Protein AF-A0A942Z9W4-F1 (afdb_monomer)

Radius of gyration: 17.86 Å; Cα contacts (8 Å, |Δi|>4): 108; chains: 1; bounding box: 42×32×53 Å

Nearest PDB structures (foldseek):
  4kr1-assembly1_A  TM=4.292E-01  e=2.103E+00  Saccharomyces cerevisiae S288C
  3k41-assembly1_B  TM=3.942E-01  e=4.671E+00  Bos taurus
  4kis-assembly2_B  TM=1.845E-01  e=1.749E+00  Listeria innocua Clip11262
  6nwx-assembly1_A  TM=2.128E-01  e=4.671E+00  Mus musculus

pLDDT: mean 86.11, std 16.68, range [38.0, 98.31]

Foldseek 3Di:
DDPVVVVVVVVVLVVQQADKDWDWDQFPNDIFIFIADGPVRLVQLLVLDDPDDPDQDLVSNLVSCLVVLCVRRVCQVVLVVCVVVVVDPDSSVVVVSVHPSVRSVVSSVVNCVVNVPDPPVPPPPVVVVVVD

Mean predicted aligned error: 7.3 Å

Structure (mmCIF, N/CA/C/O backbone):
data_AF-A0A942Z9W4-F1
#
_entry.id   AF-A0A942Z9W4-F1
#
loop_
_atom_site.group_PDB
_atom_site.id
_atom_site.type_symbol
_atom_site.label_atom_id
_atom_site.label_alt_id
_atom_site.label_comp_id
_atom_site.label_asym_id
_atom_site.label_entity_id
_atom_site.label_seq_id
_atom_site.pdbx_PDB_ins_code
_atom_site.Cartn_x
_atom_site.Cartn_y
_atom_site.Cartn_z
_atom_site.occupancy
_atom_site.B_iso_or_equiv
_atom_site.auth_seq_id
_atom_site.auth_comp_id
_atom_site.auth_asym_id
_atom_site.auth_atom_id
_atom_site.pdbx_PDB_model_num
ATOM 1 N N . MET A 1 1 ? 22.973 -12.945 -26.243 1.00 68.12 1 MET A N 1
ATOM 2 C CA . MET A 1 1 ? 22.665 -12.354 -24.923 1.00 68.12 1 MET A CA 1
ATOM 3 C C . MET A 1 1 ? 23.922 -11.652 -24.432 1.00 68.12 1 MET A C 1
ATOM 5 O O . MET A 1 1 ? 24.952 -12.307 -24.373 1.00 68.12 1 MET A O 1
ATOM 9 N N . ASN A 1 2 ? 23.887 -10.337 -24.198 1.00 89.50 2 ASN A N 1
ATOM 10 C CA . ASN A 1 2 ? 25.084 -9.571 -23.825 1.00 89.50 2 ASN A CA 1
ATOM 11 C C . ASN A 1 2 ? 25.232 -9.556 -22.291 1.00 89.50 2 ASN A C 1
ATOM 13 O O . ASN A 1 2 ? 24.404 -8.956 -21.606 1.00 89.50 2 ASN A O 1
ATOM 17 N N . LEU A 1 3 ? 26.250 -10.252 -21.772 1.00 93.19 3 LEU A N 1
ATOM 18 C CA . LEU A 1 3 ? 26.489 -10.422 -20.335 1.00 93.19 3 LEU A CA 1
ATOM 19 C C . LEU A 1 3 ? 26.739 -9.082 -19.626 1.00 93.19 3 LEU A C 1
ATOM 21 O O . LEU A 1 3 ? 26.129 -8.829 -18.589 1.00 93.19 3 LEU A O 1
ATOM 25 N N . ASP A 1 4 ? 27.541 -8.195 -20.214 1.00 93.06 4 ASP A N 1
ATOM 26 C CA . ASP A 1 4 ? 27.887 -6.898 -19.615 1.00 93.06 4 ASP A CA 1
ATOM 27 C C . ASP A 1 4 ? 26.658 -5.992 -19.478 1.00 93.06 4 ASP A C 1
ATOM 29 O O . ASP A 1 4 ? 26.460 -5.332 -18.455 1.00 93.06 4 ASP A O 1
ATOM 33 N N . LYS A 1 5 ? 25.763 -6.026 -20.477 1.00 91.00 5 LYS A N 1
ATOM 34 C CA . LYS A 1 5 ? 24.483 -5.298 -20.434 1.00 91.00 5 LYS A CA 1
ATOM 35 C C . LYS A 1 5 ? 23.596 -5.785 -19.281 1.00 91.00 5 LYS A C 1
ATOM 37 O O . LYS A 1 5 ? 22.962 -4.973 -18.608 1.00 91.00 5 LYS A O 1
ATOM 42 N N . LEU A 1 6 ? 23.566 -7.095 -19.022 1.00 93.94 6 LEU A N 1
ATOM 43 C CA . LEU A 1 6 ? 22.797 -7.671 -17.913 1.00 93.94 6 LEU A CA 1
ATOM 44 C C . LEU A 1 6 ? 23.416 -7.349 -16.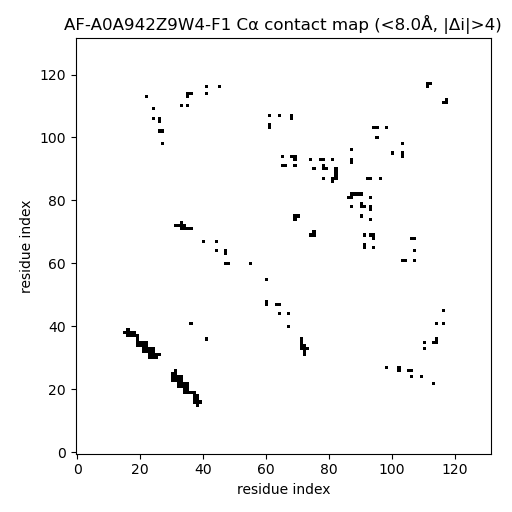546 1.00 93.94 6 LEU A C 1
ATOM 46 O O . LEU A 1 6 ? 22.679 -7.003 -15.624 1.00 93.94 6 LEU A O 1
ATOM 50 N N . LEU A 1 7 ? 24.746 -7.397 -16.418 1.00 93.00 7 LEU A N 1
ATOM 51 C CA . LEU A 1 7 ? 25.448 -7.035 -15.181 1.00 93.00 7 LEU A CA 1
ATOM 52 C C . LEU A 1 7 ? 25.214 -5.567 -14.807 1.00 93.00 7 LEU A C 1
ATOM 54 O O . LEU A 1 7 ? 24.853 -5.278 -13.666 1.00 93.00 7 LEU A O 1
ATOM 58 N N . LYS A 1 8 ? 25.297 -4.652 -15.781 1.00 92.25 8 LYS A N 1
ATOM 59 C CA . LYS A 1 8 ? 24.991 -3.230 -15.565 1.00 92.25 8 LYS A CA 1
ATOM 60 C C . LYS A 1 8 ? 23.538 -3.009 -15.125 1.00 92.25 8 LYS A C 1
ATOM 62 O O . LYS A 1 8 ? 23.280 -2.211 -14.228 1.00 92.25 8 LYS A O 1
ATOM 67 N N . LYS A 1 9 ? 22.579 -3.753 -15.695 1.00 91.44 9 LYS A N 1
ATOM 68 C CA . LYS A 1 9 ? 21.168 -3.708 -15.263 1.00 91.44 9 LYS A CA 1
ATOM 69 C C . LYS A 1 9 ? 21.001 -4.155 -13.805 1.00 91.44 9 LYS A C 1
ATOM 71 O O . LYS A 1 9 ? 20.217 -3.558 -13.072 1.00 91.44 9 LYS A O 1
ATOM 76 N N . ILE A 1 10 ? 21.725 -5.189 -13.372 1.00 92.62 10 ILE A N 1
ATOM 77 C CA . ILE A 1 10 ? 21.702 -5.654 -11.975 1.00 92.62 10 ILE A CA 1
ATOM 78 C C . ILE A 1 10 ? 22.265 -4.584 -11.035 1.00 92.62 10 ILE A C 1
ATOM 80 O O . ILE A 1 10 ? 21.668 -4.327 -9.991 1.00 92.62 10 ILE A O 1
ATOM 84 N N . GLU A 1 11 ? 23.372 -3.941 -11.407 1.00 90.81 11 GLU A N 1
ATOM 85 C CA . GLU A 1 11 ? 23.980 -2.870 -10.613 1.00 90.81 11 GLU A CA 1
ATOM 86 C C . GLU A 1 11 ? 23.017 -1.693 -10.409 1.00 90.81 11 GLU A C 1
ATOM 88 O O . GLU A 1 11 ? 22.776 -1.293 -9.270 1.00 90.81 11 GLU A O 1
ATOM 93 N N . ILE A 1 12 ? 22.381 -1.216 -11.483 1.00 89.75 12 ILE A N 1
ATOM 94 C CA . ILE A 1 12 ? 21.371 -0.145 -11.420 1.00 89.75 12 ILE A CA 1
ATOM 95 C C . ILE A 1 12 ? 20.189 -0.556 -10.528 1.00 89.75 12 ILE A C 1
ATOM 97 O O . ILE A 1 12 ? 19.759 0.206 -9.662 1.00 89.75 12 ILE A O 1
ATOM 101 N N . ASN A 1 13 ? 19.683 -1.784 -10.684 1.00 89.69 13 ASN A N 1
ATOM 102 C CA . ASN A 1 13 ? 18.585 -2.293 -9.854 1.00 89.69 13 ASN A CA 1
ATOM 103 C C . ASN A 1 13 ? 18.949 -2.365 -8.363 1.00 89.69 13 ASN A C 1
ATOM 105 O O . ASN A 1 13 ? 18.064 -2.255 -7.518 1.00 89.69 13 ASN A O 1
ATOM 109 N N . LYS A 1 14 ? 20.228 -2.587 -8.040 1.00 91.06 14 LYS A N 1
ATOM 110 C CA . LYS A 1 14 ? 20.726 -2.623 -6.662 1.00 91.06 14 LYS A CA 1
ATOM 111 C C . LYS A 1 14 ? 20.881 -1.217 -6.084 1.00 91.06 14 LYS A C 1
ATOM 113 O O . LYS A 1 14 ? 20.532 -1.001 -4.930 1.00 91.06 14 LYS A O 1
ATOM 118 N N . GLN A 1 15 ? 21.379 -0.267 -6.875 1.00 90.19 15 GLN A N 1
ATOM 119 C CA . GLN A 1 15 ? 21.519 1.133 -6.455 1.00 90.19 15 GLN A CA 1
ATOM 120 C C . GLN A 1 15 ? 20.158 1.765 -6.128 1.00 90.19 15 GLN A C 1
ATOM 122 O O . GLN A 1 15 ? 20.034 2.478 -5.139 1.00 90.19 15 GLN A O 1
ATOM 127 N N . THR A 1 16 ? 19.126 1.410 -6.896 1.00 88.25 16 THR A N 1
ATOM 128 C CA . THR A 1 16 ? 17.757 1.942 -6.768 1.00 88.25 16 THR A CA 1
ATOM 129 C C . THR A 1 16 ? 16.849 1.118 -5.840 1.00 88.25 16 THR A C 1
ATOM 131 O O . THR A 1 16 ? 15.644 1.351 -5.772 1.00 88.25 16 THR A O 1
ATOM 134 N N . GLU A 1 17 ? 17.380 0.125 -5.112 1.00 89.94 17 GLU A N 1
ATOM 135 C CA . GLU A 1 17 ? 16.564 -0.861 -4.379 1.00 89.94 17 GLU A CA 1
ATOM 136 C C . GLU A 1 17 ? 15.639 -0.232 -3.325 1.00 89.94 17 GLU A C 1
ATOM 138 O O . GLU A 1 17 ? 14.490 -0.664 -3.181 1.00 89.94 17 GLU A O 1
ATOM 143 N N . ASN A 1 18 ? 16.138 0.788 -2.622 1.00 93.06 18 ASN A N 1
ATOM 144 C CA . ASN A 1 18 ? 15.461 1.450 -1.504 1.00 93.06 18 ASN A CA 1
ATOM 145 C C . A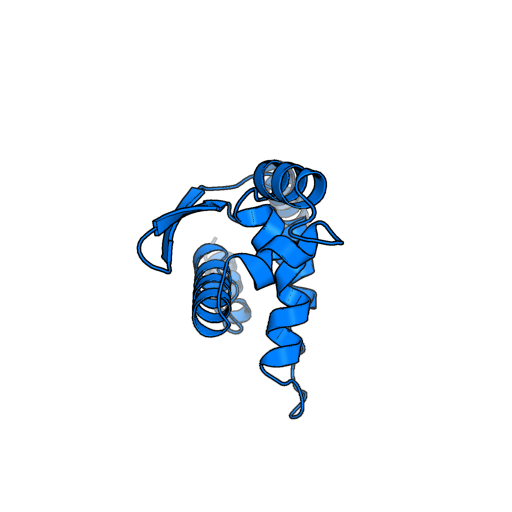SN A 1 18 ? 14.993 2.873 -1.835 1.00 93.06 18 ASN A C 1
ATOM 147 O O . ASN A 1 18 ? 14.573 3.592 -0.932 1.00 93.06 18 ASN A O 1
ATOM 151 N N . GLU A 1 19 ? 15.086 3.297 -3.096 1.00 92.19 19 GLU A N 1
ATOM 152 C CA . GLU A 1 19 ? 14.608 4.618 -3.493 1.00 92.19 19 GLU A CA 1
ATOM 153 C C . GLU A 1 19 ? 13.089 4.713 -3.316 1.00 92.19 19 GLU A C 1
ATOM 155 O O . GLU A 1 19 ? 12.340 3.804 -3.682 1.00 92.19 19 GLU A O 1
ATOM 160 N N . GLN A 1 20 ? 12.642 5.828 -2.739 1.00 94.38 20 GLN A N 1
ATOM 161 C CA . GLN A 1 20 ? 11.236 6.175 -2.574 1.00 94.38 20 GLN A CA 1
ATOM 162 C C . GLN A 1 20 ? 11.049 7.660 -2.887 1.00 94.38 20 GLN A C 1
ATOM 164 O O . GLN A 1 20 ? 11.941 8.477 -2.656 1.00 94.38 20 GLN A O 1
ATOM 169 N N . LYS A 1 21 ? 9.879 8.000 -3.415 1.00 95.06 21 LYS A N 1
ATOM 170 C CA . LYS A 1 21 ? 9.435 9.364 -3.703 1.00 95.06 21 LYS A CA 1
ATOM 171 C C . LYS A 1 21 ? 8.143 9.630 -2.938 1.00 95.06 21 LYS A C 1
ATOM 173 O O . LYS A 1 21 ? 7.379 8.700 -2.687 1.00 95.06 21 LYS A O 1
ATOM 178 N N . ASN A 1 22 ? 7.893 10.890 -2.609 1.00 96.50 22 ASN A N 1
ATOM 179 C CA . ASN A 1 22 ? 6.691 11.307 -1.895 1.00 96.50 22 ASN A CA 1
ATOM 180 C C . ASN A 1 22 ? 5.746 12.024 -2.855 1.00 96.50 22 ASN A C 1
ATOM 182 O O . ASN A 1 22 ? 6.182 12.857 -3.651 1.00 96.50 22 ASN A O 1
ATOM 186 N N . TYR A 1 23 ? 4.460 11.716 -2.748 1.00 97.25 23 TYR A N 1
ATOM 187 C CA . TYR A 1 23 ? 3.390 12.345 -3.510 1.00 97.25 23 TYR A CA 1
ATOM 188 C C . TYR A 1 23 ? 2.258 12.741 -2.569 1.00 97.25 23 TYR A C 1
ATOM 190 O O . TYR A 1 23 ? 2.033 12.079 -1.561 1.00 97.25 23 TYR A O 1
ATOM 198 N N . SER A 1 24 ? 1.535 13.807 -2.891 1.00 96.94 24 SER A N 1
ATOM 199 C CA . SER A 1 24 ? 0.375 14.236 -2.109 1.00 96.94 24 SER A CA 1
ATOM 200 C C . SER A 1 24 ? -0.914 13.699 -2.719 1.00 96.94 24 SER A C 1
ATOM 202 O O . SER A 1 24 ? -1.079 13.739 -3.938 1.00 96.94 24 SER A O 1
ATOM 204 N N . LEU A 1 25 ? -1.833 13.240 -1.872 1.00 96.94 25 LEU A N 1
ATOM 205 C CA . LEU A 1 25 ? -3.183 12.842 -2.263 1.00 96.94 25 LEU A CA 1
ATOM 206 C C . LEU A 1 25 ? -4.198 13.441 -1.289 1.00 96.94 25 LEU A C 1
ATOM 208 O O . LEU A 1 25 ? -4.049 13.299 -0.077 1.00 96.94 25 LEU A O 1
ATOM 212 N N . GLU A 1 26 ? -5.234 14.085 -1.821 1.00 96.75 26 GLU A N 1
ATOM 213 C CA . GLU A 1 26 ? -6.377 14.547 -1.034 1.00 96.75 26 GLU A CA 1
ATOM 214 C C . GLU A 1 26 ? -7.442 13.444 -0.957 1.00 96.75 26 GLU A C 1
ATOM 216 O O . GLU A 1 26 ? -7.914 12.951 -1.986 1.00 96.75 26 GLU A O 1
ATOM 221 N N . VAL A 1 27 ? -7.797 13.041 0.264 1.00 94.19 27 VAL A N 1
ATOM 222 C CA . VAL A 1 27 ? -8.768 11.980 0.565 1.00 94.19 27 VAL A CA 1
ATOM 223 C C . VAL A 1 27 ? -9.586 12.413 1.777 1.00 94.19 27 VAL A C 1
ATOM 225 O O . VAL A 1 27 ? -9.018 12.838 2.779 1.00 94.19 27 VAL A O 1
ATOM 228 N N . GLY A 1 28 ? -10.916 12.350 1.692 1.00 88.81 28 GLY A N 1
ATOM 229 C CA . GLY A 1 28 ? -11.787 12.702 2.823 1.00 88.81 28 GLY A CA 1
ATOM 230 C C . GLY A 1 28 ? -11.663 14.158 3.306 1.00 88.81 28 GLY A C 1
ATOM 231 O O . GLY A 1 28 ? -11.994 14.453 4.450 1.00 88.81 28 GLY A O 1
ATOM 232 N N . GLY A 1 29 ? -11.176 15.074 2.459 1.00 91.81 29 GLY A N 1
ATOM 233 C CA . GLY A 1 29 ? -10.928 16.477 2.820 1.00 91.81 29 GLY A CA 1
ATOM 234 C C . GLY A 1 29 ? -9.613 16.728 3.569 1.00 91.81 29 GLY A C 1
ATOM 235 O O . GLY A 1 29 ? -9.363 17.857 3.991 1.00 91.81 29 GLY A O 1
ATOM 236 N N . GLU A 1 30 ? -8.759 15.712 3.717 1.00 93.88 30 GLU A N 1
ATOM 237 C CA . GLU A 1 30 ? -7.402 15.842 4.251 1.00 93.88 30 GLU A CA 1
ATOM 238 C C . GLU A 1 30 ? -6.354 15.505 3.184 1.00 93.88 30 GLU A C 1
ATOM 240 O O . GLU A 1 30 ? -6.579 14.694 2.286 1.00 93.88 30 GLU A O 1
ATOM 245 N N . THR A 1 31 ? -5.180 16.135 3.275 1.00 96.25 31 THR A N 1
ATOM 246 C CA . THR A 1 31 ? -4.042 15.836 2.394 1.00 96.25 31 THR A CA 1
ATOM 247 C C . THR A 1 31 ? -3.075 14.882 3.082 1.00 96.25 31 THR A C 1
ATOM 249 O O . THR A 1 31 ? -2.532 15.198 4.141 1.00 96.25 31 THR A O 1
ATOM 252 N N . TYR A 1 32 ? -2.803 13.752 2.436 1.00 96.62 32 TYR A N 1
ATOM 253 C CA . TYR A 1 32 ? -1.859 12.740 2.893 1.00 96.62 32 TYR A CA 1
ATOM 254 C C . TYR A 1 32 ? -0.595 12.745 2.033 1.00 96.62 32 TYR A C 1
ATOM 256 O O . TYR A 1 32 ? -0.658 12.886 0.810 1.00 96.62 32 TYR A O 1
ATOM 264 N N . GLU A 1 33 ? 0.559 12.554 2.673 1.00 97.44 33 GLU A N 1
ATOM 265 C CA . GLU A 1 33 ? 1.802 12.223 1.978 1.00 97.44 33 GLU A CA 1
ATOM 266 C C . GLU A 1 33 ? 1.873 10.704 1.778 1.00 97.44 33 GLU A C 1
ATOM 268 O O . GLU A 1 33 ? 1.811 9.928 2.731 1.00 97.44 33 GLU A O 1
ATOM 273 N N . ILE A 1 34 ? 2.004 10.281 0.525 1.00 96.88 34 ILE A N 1
ATOM 274 C CA . ILE A 1 34 ? 2.075 8.885 0.108 1.00 96.88 34 ILE A CA 1
ATOM 275 C C . ILE A 1 34 ? 3.462 8.616 -0.466 1.00 96.88 34 ILE A C 1
ATOM 277 O O . ILE A 1 34 ? 3.873 9.195 -1.474 1.00 96.88 34 ILE A O 1
ATOM 281 N N . LYS A 1 35 ? 4.177 7.689 0.170 1.00 97.31 35 LYS A N 1
ATOM 282 C CA . LYS A 1 35 ? 5.489 7.206 -0.266 1.00 97.31 35 LYS A CA 1
ATOM 283 C C . LYS A 1 35 ? 5.320 6.120 -1.328 1.00 97.31 35 LYS A C 1
ATOM 285 O O . LYS A 1 35 ? 4.564 5.159 -1.127 1.00 97.31 35 LYS A O 1
ATOM 290 N N . THR A 1 36 ? 6.060 6.223 -2.432 1.00 95.94 36 THR A N 1
ATOM 291 C CA . THR A 1 36 ? 6.183 5.124 -3.399 1.00 95.94 36 THR A CA 1
ATOM 292 C C . THR A 1 36 ? 6.819 3.907 -2.743 1.00 95.94 36 THR A C 1
ATOM 294 O O . THR A 1 36 ? 7.480 3.982 -1.707 1.00 95.94 36 THR A O 1
ATOM 297 N N . PHE A 1 37 ? 6.632 2.757 -3.361 1.00 95.62 37 PHE A N 1
ATOM 298 C CA . PHE A 1 37 ? 7.223 1.505 -2.948 1.00 95.62 37 PHE A CA 1
ATOM 299 C C . PHE A 1 37 ? 8.718 1.454 -3.253 1.00 95.62 37 PHE A C 1
ATOM 301 O O . PHE A 1 37 ? 9.171 1.908 -4.301 1.00 95.62 37 PHE A O 1
ATOM 308 N N . THR A 1 38 ? 9.471 0.779 -2.386 1.00 94.25 38 THR A N 1
ATOM 309 C CA . THR A 1 38 ? 10.781 0.230 -2.759 1.00 94.25 38 THR A CA 1
ATOM 310 C C . THR A 1 38 ? 10.622 -0.848 -3.835 1.00 94.25 38 THR A C 1
ATOM 312 O O . THR A 1 38 ? 9.536 -1.416 -3.998 1.00 94.25 38 THR A O 1
ATOM 315 N N . ARG A 1 39 ? 11.704 -1.246 -4.523 1.00 91.19 39 ARG A N 1
ATOM 316 C CA . ARG A 1 39 ? 11.632 -2.339 -5.523 1.00 91.19 39 ARG A CA 1
ATOM 317 C C . ARG A 1 39 ? 11.022 -3.620 -4.952 1.00 91.19 39 ARG A C 1
ATOM 319 O O . ARG A 1 39 ? 10.234 -4.288 -5.623 1.00 91.19 39 ARG A O 1
ATOM 326 N N . LYS A 1 40 ? 11.378 -3.971 -3.710 1.00 92.38 40 LYS A N 1
ATOM 327 C CA . LYS A 1 40 ? 10.810 -5.130 -3.009 1.00 92.38 40 LYS A CA 1
ATOM 328 C C . LYS A 1 40 ? 9.310 -4.953 -2.778 1.00 92.38 40 LYS A C 1
ATOM 330 O O . LYS A 1 40 ? 8.552 -5.852 -3.116 1.00 92.38 40 LYS A O 1
ATOM 335 N N . GLN A 1 41 ? 8.891 -3.810 -2.239 1.00 93.62 41 GLN A N 1
ATOM 336 C CA . GLN A 1 41 ? 7.480 -3.531 -1.967 1.00 93.62 41 GLN A CA 1
ATOM 337 C C . GLN A 1 41 ? 6.642 -3.499 -3.253 1.00 93.62 41 GLN A C 1
ATOM 339 O O . GLN A 1 41 ? 5.557 -4.070 -3.255 1.00 93.62 41 GLN A O 1
ATOM 344 N N . LYS A 1 42 ? 7.159 -2.920 -4.350 1.00 91.94 42 LYS A N 1
ATOM 345 C CA . LYS A 1 42 ? 6.483 -2.879 -5.658 1.00 91.94 42 LYS A CA 1
ATOM 346 C C . LYS A 1 42 ? 6.215 -4.289 -6.167 1.00 91.94 42 LYS A C 1
ATOM 348 O O . LYS A 1 42 ? 5.099 -4.597 -6.567 1.00 91.94 42 LYS A O 1
ATOM 353 N N . ARG A 1 43 ? 7.219 -5.166 -6.090 1.00 89.81 43 ARG A N 1
ATOM 354 C CA . ARG A 1 43 ? 7.078 -6.581 -6.454 1.00 89.81 43 ARG A CA 1
ATOM 355 C C . ARG A 1 43 ? 6.087 -7.308 -5.545 1.00 89.81 43 ARG A C 1
ATOM 357 O O . ARG A 1 43 ? 5.225 -8.021 -6.043 1.00 89.81 43 ARG A O 1
ATOM 364 N N . ASP A 1 44 ? 6.208 -7.130 -4.232 1.00 91.56 44 ASP A N 1
ATOM 365 C CA . ASP A 1 44 ? 5.334 -7.793 -3.263 1.00 91.56 44 ASP A CA 1
ATOM 366 C C . ASP A 1 44 ? 3.867 -7.350 -3.459 1.00 91.56 44 ASP A C 1
ATOM 368 O O . ASP A 1 44 ? 2.977 -8.191 -3.386 1.00 91.56 44 ASP A O 1
ATOM 372 N N . PHE A 1 45 ? 3.616 -6.070 -3.773 1.00 89.88 45 PHE A N 1
ATOM 373 C CA . PHE A 1 45 ? 2.289 -5.551 -4.131 1.00 89.88 45 PHE A CA 1
ATOM 374 C C . PHE A 1 45 ? 1.799 -6.123 -5.459 1.00 89.88 45 PHE A C 1
ATOM 376 O O . PHE A 1 45 ? 0.685 -6.633 -5.528 1.00 89.88 45 PHE A O 1
ATOM 383 N N . PHE A 1 46 ? 2.634 -6.109 -6.501 1.00 85.31 46 PHE A N 1
ATOM 384 C CA . PHE A 1 46 ? 2.284 -6.676 -7.803 1.00 85.31 46 PHE A CA 1
ATOM 385 C C . PHE A 1 46 ? 1.876 -8.150 -7.695 1.00 85.31 46 PHE A C 1
ATOM 387 O O . PHE A 1 46 ? 0.889 -8.559 -8.290 1.00 85.31 46 PHE A O 1
ATOM 394 N N . TYR A 1 47 ? 2.557 -8.939 -6.862 1.00 84.00 47 TYR A N 1
ATOM 395 C CA . TYR A 1 47 ? 2.209 -10.346 -6.631 1.00 84.00 47 TYR A CA 1
ATOM 396 C C . TYR A 1 47 ? 0.887 -10.553 -5.886 1.00 84.00 47 TYR A C 1
ATOM 398 O O . TYR A 1 47 ? 0.375 -11.671 -5.856 1.00 84.00 47 TYR A O 1
ATOM 406 N N . THR A 1 48 ? 0.311 -9.502 -5.299 1.00 79.94 48 THR A N 1
ATOM 407 C CA . THR A 1 48 ? -1.059 -9.568 -4.777 1.00 79.94 48 THR A CA 1
ATOM 408 C C . THR A 1 48 ? -2.117 -9.467 -5.876 1.00 79.94 48 THR A C 1
ATOM 410 O O . THR A 1 48 ? -3.248 -9.915 -5.656 1.00 79.94 48 THR A O 1
ATOM 413 N N . MET A 1 49 ? -1.752 -8.925 -7.045 1.00 76.12 49 MET A N 1
ATOM 414 C CA . MET A 1 49 ? -2.601 -8.827 -8.228 1.00 76.12 49 MET A CA 1
ATOM 415 C C . MET A 1 49 ? -2.547 -10.162 -8.980 1.00 76.12 49 MET A C 1
ATOM 417 O O . MET A 1 49 ? -1.529 -10.526 -9.563 1.00 76.12 49 MET A O 1
ATOM 421 N N . GLU A 1 50 ? -3.631 -10.936 -8.949 1.00 66.69 50 GLU A N 1
ATOM 422 C CA . GLU A 1 50 ? -3.704 -12.188 -9.709 1.00 66.69 50 GLU A CA 1
ATOM 423 C C . GLU A 1 50 ? -4.029 -11.924 -11.183 1.00 66.69 50 GLU A C 1
ATOM 425 O O . GLU A 1 50 ? -4.933 -11.155 -11.510 1.00 66.69 50 GLU A O 1
ATOM 430 N N . ILE A 1 51 ? -3.322 -12.614 -12.081 1.00 61.78 51 ILE A N 1
ATOM 431 C CA . ILE A 1 51 ? -3.597 -12.593 -13.519 1.00 61.78 51 ILE A CA 1
ATOM 432 C C . ILE A 1 51 ? -4.605 -13.706 -13.837 1.00 61.78 51 ILE A C 1
ATOM 434 O O . ILE A 1 51 ? -4.327 -14.886 -13.634 1.00 61.78 51 ILE A O 1
ATOM 438 N N . GLY A 1 52 ? -5.769 -13.338 -14.380 1.00 57.78 52 GLY A N 1
ATOM 439 C CA . GLY A 1 52 ? -6.624 -14.270 -15.124 1.00 57.78 52 GLY A CA 1
ATOM 440 C C . GLY A 1 52 ? -7.680 -15.069 -14.348 1.00 57.78 52 GLY A C 1
ATOM 441 O O . GLY A 1 52 ? -8.256 -15.985 -14.932 1.00 57.78 52 GLY A O 1
ATOM 442 N N . GLN A 1 53 ? -8.006 -14.745 -13.090 1.00 53.53 53 GLN A N 1
ATOM 443 C CA . GLN A 1 53 ? -9.183 -15.333 -12.426 1.00 53.53 53 GLN A CA 1
ATOM 444 C C . GLN A 1 53 ? -10.399 -14.399 -12.441 1.00 53.53 53 GLN A C 1
ATOM 446 O O . GLN A 1 53 ? -10.365 -13.286 -11.929 1.00 53.53 53 GLN A O 1
ATOM 451 N N . SER A 1 54 ? -11.525 -14.905 -12.946 1.00 57.25 54 SER A N 1
ATOM 452 C CA . SER A 1 54 ? -12.833 -14.233 -13.024 1.00 57.25 54 SER A CA 1
ATOM 453 C C . SER A 1 54 ? -13.552 -14.030 -11.677 1.00 57.25 54 SER A C 1
ATOM 455 O O . SER A 1 54 ? -14.730 -13.678 -11.669 1.00 57.25 54 SER A O 1
ATOM 457 N N . LYS A 1 55 ? -12.891 -14.286 -10.537 1.00 63.47 55 LYS A N 1
ATOM 458 C CA . LYS A 1 55 ? -13.526 -14.354 -9.205 1.00 63.47 55 LYS A CA 1
ATOM 459 C C . LYS A 1 55 ? -12.939 -13.423 -8.144 1.00 63.47 55 LYS A C 1
ATOM 461 O O . LYS A 1 55 ? -13.416 -13.462 -7.013 1.00 63.47 55 LYS A O 1
ATOM 466 N N . LEU A 1 56 ? -11.932 -12.612 -8.466 1.00 68.50 56 LEU A N 1
ATOM 467 C CA . LEU A 1 56 ? -11.372 -11.696 -7.476 1.00 68.50 56 LEU A CA 1
ATOM 468 C C . LEU A 1 56 ? -12.367 -10.562 -7.223 1.00 68.50 56 LEU A C 1
ATOM 470 O O . LEU A 1 56 ? -12.747 -9.840 -8.146 1.00 68.50 56 LEU A O 1
ATOM 474 N N . THR A 1 57 ? -12.830 -10.435 -5.983 1.00 79.69 57 THR A N 1
ATOM 475 C CA . THR A 1 57 ? -13.746 -9.356 -5.615 1.00 79.69 57 THR A CA 1
ATOM 476 C C . THR A 1 57 ? -12.958 -8.093 -5.283 1.00 79.69 57 THR A C 1
ATOM 478 O O . THR A 1 57 ? -11.799 -8.157 -4.870 1.00 79.69 57 THR A O 1
ATOM 481 N N . VAL A 1 58 ? -13.598 -6.927 -5.388 1.00 76.56 58 VAL A N 1
ATOM 482 C CA . VAL A 1 58 ? -13.017 -5.662 -4.898 1.00 76.56 58 VAL A CA 1
ATOM 483 C C . VAL A 1 58 ? -12.597 -5.788 -3.425 1.00 76.56 58 VAL A C 1
ATOM 485 O O . VAL A 1 58 ? -11.533 -5.314 -3.038 1.00 76.56 58 VAL A O 1
ATOM 488 N N . GLY A 1 59 ? -13.374 -6.516 -2.615 1.00 83.38 59 GLY A N 1
ATOM 489 C CA . GLY A 1 59 ? -13.050 -6.775 -1.211 1.00 83.38 59 GLY A CA 1
ATOM 490 C C . GLY A 1 59 ? -11.749 -7.562 -1.006 1.00 83.38 59 GLY A C 1
ATOM 491 O O . GLY A 1 59 ? -11.027 -7.305 -0.043 1.00 83.38 59 GLY A O 1
ATOM 492 N N . ASP A 1 60 ? -11.409 -8.483 -1.911 1.00 84.81 60 ASP A N 1
ATOM 493 C CA . ASP A 1 60 ? -10.141 -9.220 -1.851 1.00 84.81 60 ASP A CA 1
ATOM 494 C C . ASP A 1 60 ? -8.953 -8.308 -2.169 1.00 84.81 60 ASP A C 1
ATOM 496 O O . ASP A 1 60 ? -7.927 -8.368 -1.487 1.00 84.81 60 ASP A O 1
ATOM 500 N N . MET A 1 61 ? -9.108 -7.426 -3.163 1.00 82.19 61 MET A N 1
ATOM 501 C CA . MET A 1 61 ? -8.099 -6.426 -3.520 1.00 82.19 61 MET A CA 1
ATOM 502 C C . MET A 1 61 ? -7.834 -5.468 -2.353 1.00 82.19 61 MET A C 1
ATOM 504 O O . MET A 1 61 ? -6.679 -5.263 -1.974 1.00 82.19 61 MET A O 1
ATOM 508 N N . VAL A 1 62 ? -8.896 -4.941 -1.734 1.00 86.94 62 VAL A N 1
ATOM 509 C CA . VAL A 1 62 ? -8.808 -4.060 -0.561 1.00 86.94 62 VAL A CA 1
ATOM 510 C C . VAL A 1 62 ? -8.039 -4.736 0.572 1.00 86.94 62 VAL A C 1
ATOM 512 O O . VAL A 1 62 ? -7.014 -4.215 1.015 1.00 86.94 62 VAL A O 1
ATOM 515 N N . LYS A 1 63 ? -8.453 -5.941 0.984 1.00 89.94 63 LYS A N 1
ATOM 516 C CA . LYS A 1 63 ? -7.805 -6.674 2.085 1.00 89.94 63 LYS A CA 1
ATOM 517 C C . LYS A 1 63 ? -6.319 -6.920 1.839 1.00 89.94 63 LYS A C 1
ATOM 519 O O . LYS A 1 63 ? -5.514 -6.784 2.759 1.00 89.94 63 LYS A O 1
ATOM 524 N N . ARG A 1 64 ? -5.943 -7.269 0.605 1.00 89.94 64 ARG A N 1
ATOM 525 C CA . ARG A 1 64 ? -4.538 -7.488 0.221 1.00 89.94 64 ARG A CA 1
ATOM 526 C C . ARG A 1 64 ? -3.719 -6.191 0.219 1.00 89.94 64 ARG A C 1
ATOM 528 O O . ARG A 1 64 ? -2.514 -6.245 0.449 1.00 89.94 64 ARG A O 1
ATOM 535 N N . SER A 1 65 ? -4.364 -5.043 0.012 1.00 91.88 65 SER A N 1
ATOM 536 C CA . SER A 1 65 ? -3.707 -3.737 -0.128 1.00 91.88 65 SER A CA 1
ATOM 537 C C . SER A 1 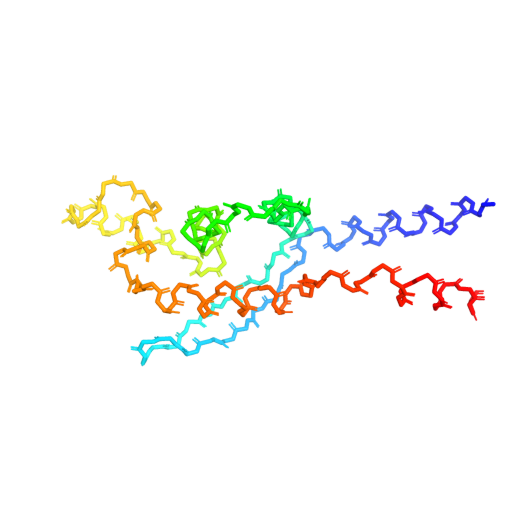65 ? -3.476 -3.012 1.203 1.00 91.88 65 SER A C 1
ATOM 539 O O . SER A 1 65 ? -2.549 -2.208 1.298 1.00 91.88 65 SER A O 1
ATOM 541 N N . ILE A 1 66 ? -4.245 -3.326 2.254 1.00 95.50 66 ILE A N 1
ATOM 542 C CA . ILE A 1 66 ? -4.152 -2.686 3.584 1.00 95.50 66 ILE A CA 1
ATOM 543 C C . ILE A 1 66 ? -2.708 -2.569 4.119 1.00 95.50 66 ILE A C 1
ATOM 545 O O . ILE A 1 66 ? -2.317 -1.472 4.529 1.00 95.50 66 ILE A O 1
ATOM 549 N N . PRO A 1 67 ? -1.863 -3.624 4.101 1.00 95.88 67 PRO A N 1
ATOM 550 C CA . PRO A 1 67 ? -0.501 -3.518 4.628 1.00 95.88 67 PRO A CA 1
ATOM 551 C C . PRO A 1 67 ? 0.387 -2.545 3.847 1.00 95.88 67 PRO A C 1
ATOM 553 O O . PRO A 1 67 ? 1.378 -2.051 4.389 1.00 95.88 67 PRO A O 1
ATOM 556 N N . PHE A 1 68 ? 0.068 -2.300 2.577 1.00 96.31 68 PHE A N 1
ATOM 557 C CA . PHE A 1 68 ? 0.799 -1.379 1.715 1.00 96.31 68 PHE A CA 1
ATOM 558 C C . PHE A 1 68 ? 0.344 0.053 1.954 1.00 96.31 68 PHE A C 1
ATOM 560 O O . PHE A 1 68 ? 1.200 0.911 2.139 1.00 96.31 68 PHE A O 1
ATOM 567 N N . ILE A 1 69 ? -0.967 0.286 2.065 1.00 96.94 69 ILE A N 1
ATOM 568 C CA . ILE A 1 69 ? -1.535 1.586 2.456 1.00 96.94 69 ILE A CA 1
ATOM 569 C C . ILE A 1 69 ? -0.929 2.036 3.788 1.00 96.94 69 ILE A C 1
ATOM 571 O O . ILE A 1 69 ? -0.354 3.116 3.882 1.00 96.94 69 ILE A O 1
ATOM 575 N N . TYR A 1 70 ? -0.951 1.153 4.791 1.00 97.81 70 TYR A N 1
ATOM 576 C CA . TYR A 1 70 ? -0.379 1.419 6.111 1.00 97.81 70 TYR A CA 1
ATOM 577 C C . TYR A 1 70 ? 1.081 1.890 6.056 1.00 97.81 70 TYR A C 1
ATOM 579 O O . TYR A 1 70 ? 1.479 2.774 6.812 1.00 97.81 70 TYR A O 1
ATOM 587 N N . LYS A 1 71 ? 1.893 1.281 5.181 1.00 96.19 71 LYS A N 1
ATOM 588 C CA . LYS A 1 71 ? 3.315 1.618 5.033 1.00 96.19 71 LYS A CA 1
ATOM 589 C C . LYS A 1 71 ? 3.522 2.894 4.223 1.00 96.19 71 LYS A C 1
ATOM 591 O O . LYS A 1 71 ? 4.347 3.711 4.612 1.00 96.19 71 LYS A O 1
ATOM 596 N N . SER A 1 72 ? 2.809 3.052 3.110 1.00 96.50 72 SER A N 1
ATOM 597 C CA . SER A 1 72 ? 2.970 4.192 2.205 1.00 96.50 72 SER A CA 1
ATOM 598 C C . SER A 1 72 ? 2.523 5.507 2.833 1.00 96.50 72 SER A C 1
ATOM 600 O O . SER A 1 72 ? 3.162 6.521 2.580 1.00 96.50 72 SER A O 1
ATOM 602 N N . LEU A 1 73 ? 1.491 5.485 3.680 1.00 96.75 73 LEU A N 1
ATOM 603 C CA . LEU A 1 73 ? 1.021 6.660 4.423 1.00 96.75 73 LEU A CA 1
ATOM 604 C C . LEU A 1 73 ? 1.717 6.829 5.786 1.00 96.75 73 LEU A C 1
ATOM 606 O O . LEU A 1 73 ? 1.345 7.704 6.559 1.00 96.75 73 LEU A O 1
ATOM 610 N N . ASP A 1 74 ? 2.695 5.976 6.112 1.00 96.00 74 ASP A N 1
ATOM 611 C CA . ASP A 1 74 ? 3.431 6.018 7.383 1.00 96.00 74 ASP A CA 1
ATOM 612 C C . ASP A 1 74 ? 2.511 6.053 8.621 1.00 96.00 74 ASP A C 1
ATOM 614 O O . ASP A 1 74 ? 2.722 6.797 9.578 1.00 96.00 74 ASP A O 1
ATOM 618 N N . LEU A 1 75 ? 1.455 5.229 8.620 1.00 97.00 75 LEU A N 1
ATOM 619 C CA . LEU A 1 75 ? 0.398 5.267 9.643 1.00 97.00 75 LEU A CA 1
ATOM 620 C C . LEU A 1 75 ? 0.826 4.678 10.995 1.00 97.00 75 LEU A C 1
ATOM 622 O O . LEU A 1 75 ? 0.016 4.594 11.919 1.00 97.00 75 LEU A O 1
ATOM 626 N N . ALA A 1 76 ? 2.081 4.251 11.142 1.00 97.62 76 ALA A N 1
ATOM 627 C CA . ALA A 1 76 ? 2.548 3.581 12.349 1.00 97.62 76 ALA A CA 1
ATOM 628 C C . ALA A 1 76 ? 2.407 4.427 13.629 1.00 97.62 76 ALA A C 1
ATOM 630 O O . ALA A 1 76 ? 1.897 3.886 14.616 1.00 97.62 76 ALA A O 1
ATOM 631 N N . PRO A 1 77 ? 2.770 5.726 13.653 1.00 97.69 77 PRO A N 1
ATOM 632 C CA . PRO A 1 77 ? 2.575 6.564 14.835 1.00 97.69 77 PRO A CA 1
ATOM 633 C C . PRO A 1 77 ? 1.093 6.724 15.201 1.00 97.69 77 PRO A C 1
ATOM 635 O O . PRO A 1 77 ? 0.725 6.598 16.371 1.00 97.69 77 PRO A O 1
ATOM 638 N N . LEU A 1 78 ? 0.227 6.925 14.201 1.00 97.50 78 LEU A N 1
ATOM 639 C CA . LEU A 1 78 ? -1.217 7.052 14.407 1.00 97.50 78 LEU A CA 1
ATOM 640 C C . LEU A 1 78 ? -1.817 5.750 14.951 1.00 97.50 78 LEU A C 1
ATOM 642 O O . LEU A 1 78 ? -2.551 5.768 15.937 1.00 97.50 78 LEU A O 1
ATOM 646 N N . ALA A 1 79 ? -1.451 4.609 14.368 1.00 98.00 79 ALA A N 1
ATOM 647 C CA . ALA A 1 79 ? -1.925 3.298 14.796 1.00 98.00 79 ALA A CA 1
ATOM 648 C C . ALA A 1 79 ? -1.478 2.953 16.223 1.00 98.00 79 ALA A C 1
ATOM 650 O O . ALA A 1 79 ? -2.247 2.374 16.990 1.00 98.00 79 ALA A O 1
ATOM 651 N N . GLN A 1 80 ? -0.249 3.317 16.605 1.00 98.25 80 GLN A N 1
ATOM 652 C CA . GLN A 1 80 ? 0.232 3.162 17.981 1.00 98.25 80 GLN A CA 1
ATOM 653 C C . GLN A 1 80 ? -0.631 3.946 18.965 1.00 98.25 80 GLN A C 1
ATOM 655 O O . GLN A 1 80 ? -1.062 3.388 19.977 1.00 98.25 80 GLN A O 1
ATOM 660 N N . ARG A 1 81 ? -0.927 5.211 18.649 1.00 98.12 81 ARG A N 1
ATOM 661 C CA . ARG A 1 81 ? -1.774 6.049 19.495 1.00 98.12 81 ARG A CA 1
ATOM 662 C C . ARG A 1 81 ? -3.207 5.520 19.570 1.00 98.12 81 ARG A C 1
ATOM 664 O O . ARG A 1 81 ? -3.709 5.305 20.669 1.00 98.12 81 ARG A O 1
ATOM 671 N N . ALA A 1 82 ? -3.823 5.225 18.428 1.00 98.25 82 ALA A N 1
ATOM 672 C CA . ALA A 1 82 ? -5.183 4.696 18.351 1.00 98.25 82 ALA A CA 1
ATOM 673 C C . ALA A 1 82 ? -5.337 3.374 19.120 1.00 98.25 82 ALA A C 1
ATOM 675 O O . ALA A 1 82 ? -6.340 3.151 19.796 1.00 98.25 82 ALA A O 1
ATOM 676 N N . LYS A 1 83 ? -4.323 2.504 19.070 1.00 98.06 83 LYS A N 1
ATOM 677 C CA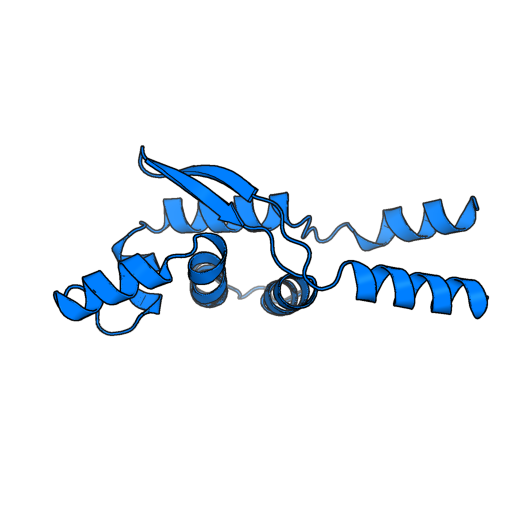 . LYS A 1 83 ? -4.307 1.254 19.835 1.00 98.06 83 LYS A CA 1
ATOM 678 C C . LYS A 1 83 ? -4.177 1.495 21.341 1.00 98.06 83 LYS A C 1
ATOM 680 O O . LYS A 1 83 ? -4.859 0.823 22.112 1.00 98.06 83 LYS A O 1
ATOM 685 N N . ALA A 1 84 ? -3.334 2.439 21.769 1.00 98.00 84 ALA A N 1
ATOM 686 C CA . ALA A 1 84 ? -3.216 2.821 23.180 1.00 98.00 84 ALA A CA 1
ATOM 687 C C . ALA A 1 84 ? -4.543 3.373 23.731 1.00 98.00 84 ALA A C 1
ATOM 689 O O . ALA A 1 84 ? -4.946 3.023 24.841 1.00 98.00 84 ALA A O 1
ATOM 690 N N . ASP A 1 85 ? -5.255 4.141 22.906 1.00 98.25 85 ASP A N 1
ATOM 691 C CA . ASP A 1 85 ? -6.577 4.697 23.206 1.00 98.25 85 ASP A CA 1
ATOM 692 C C . ASP A 1 85 ? -7.725 3.679 22.992 1.00 98.25 85 ASP A C 1
ATOM 694 O O . ASP A 1 85 ? -8.893 4.007 23.185 1.00 98.25 85 ASP A O 1
ATOM 698 N N . LYS A 1 86 ? -7.405 2.418 22.650 1.00 97.81 86 LYS A N 1
ATOM 699 C CA . LYS A 1 86 ? -8.344 1.297 22.428 1.00 97.81 86 LYS A CA 1
ATOM 700 C C . LYS A 1 86 ? -9.370 1.525 21.309 1.00 97.81 86 LYS A C 1
ATOM 702 O O . LYS A 1 86 ? -10.427 0.899 21.311 1.00 97.81 86 LYS A O 1
ATOM 707 N N . LEU A 1 87 ? -9.046 2.378 20.340 1.00 98.00 87 LEU A N 1
ATOM 708 C CA . LEU A 1 87 ? -9.871 2.630 19.154 1.00 98.00 87 LEU A CA 1
ATOM 709 C C . LEU A 1 87 ? -9.738 1.515 18.107 1.00 98.00 87 LEU A C 1
ATOM 711 O O . LEU A 1 87 ? -10.649 1.292 17.319 1.00 98.00 87 LEU A O 1
ATOM 715 N N . ILE A 1 88 ? -8.611 0.799 18.118 1.00 98.31 88 ILE A N 1
ATOM 716 C CA . ILE A 1 88 ? -8.324 -0.334 17.232 1.00 98.31 88 ILE A CA 1
ATOM 717 C C . ILE A 1 88 ? -7.684 -1.492 18.006 1.00 98.31 88 ILE A C 1
ATOM 719 O O . ILE A 1 88 ? -7.068 -1.287 19.056 1.00 98.31 88 ILE A O 1
ATOM 723 N N . VAL A 1 89 ? -7.776 -2.717 17.474 1.00 96.94 89 VAL A N 1
ATOM 724 C CA . VAL A 1 89 ? -7.216 -3.920 18.116 1.00 96.94 89 VAL A CA 1
ATOM 725 C C . VAL A 1 89 ? -5.845 -4.268 17.539 1.00 96.94 89 VAL A C 1
ATOM 727 O O . VAL A 1 89 ? -4.890 -4.517 18.284 1.00 96.94 89 VAL A O 1
ATOM 730 N N . LYS A 1 90 ? -5.707 -4.285 16.213 1.00 97.25 90 LYS A N 1
ATOM 731 C CA . LYS A 1 90 ? -4.454 -4.539 15.488 1.00 97.25 90 LYS A CA 1
ATOM 732 C C . LYS A 1 90 ? -4.009 -3.268 14.772 1.00 97.25 90 LYS A C 1
ATOM 734 O O . LYS A 1 90 ? -4.815 -2.406 14.465 1.00 97.25 90 LYS A O 1
ATOM 739 N N . TYR A 1 91 ? -2.712 -3.158 14.484 1.00 97.38 91 TYR A N 1
ATOM 740 C CA . TYR A 1 91 ? -2.160 -1.950 13.859 1.00 97.38 91 TYR A CA 1
ATOM 741 C C . TYR A 1 91 ? -2.750 -1.663 12.476 1.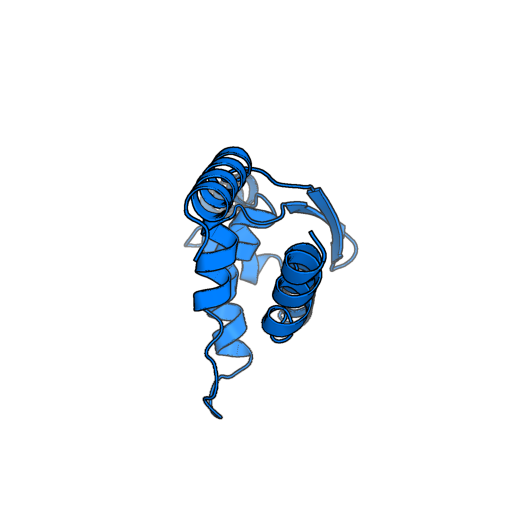00 97.38 91 TYR A C 1
ATOM 743 O O . TYR A 1 91 ? -2.990 -0.509 12.160 1.00 97.38 91 TYR A O 1
ATOM 751 N N . TYR A 1 92 ? -3.013 -2.696 11.673 1.00 97.19 92 TYR A N 1
ATOM 752 C CA . TYR A 1 92 ? -3.574 -2.525 10.330 1.00 97.19 92 TYR A CA 1
ATOM 753 C C . TYR A 1 92 ? -5.051 -2.136 10.312 1.00 97.19 92 TYR A C 1
ATOM 755 O O . TYR A 1 92 ? -5.486 -1.547 9.327 1.00 97.19 92 TYR A O 1
AT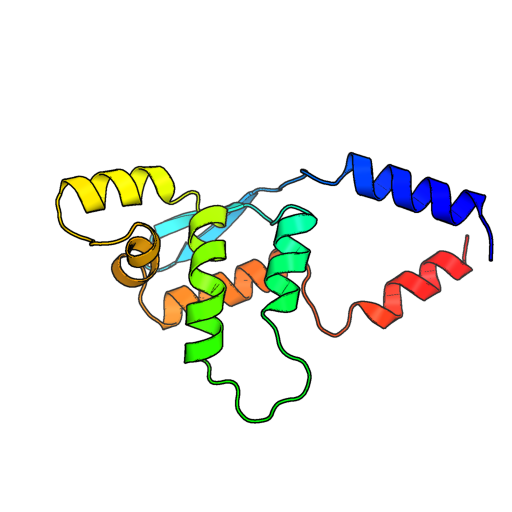OM 763 N N . ASP A 1 93 ? -5.782 -2.370 11.404 1.00 96.81 93 ASP A N 1
ATOM 764 C CA . ASP A 1 93 ? -7.182 -1.951 11.525 1.00 96.81 93 ASP A CA 1
ATOM 765 C C . ASP A 1 93 ? -7.310 -0.418 11.417 1.00 96.81 93 ASP A C 1
ATOM 767 O O . ASP A 1 93 ? -8.382 0.083 11.100 1.00 96.81 93 ASP A O 1
ATOM 771 N N . ILE A 1 94 ? -6.216 0.338 11.623 1.00 97.94 94 ILE A N 1
ATOM 772 C CA . ILE A 1 94 ? -6.210 1.795 11.443 1.00 97.94 94 ILE A CA 1
ATOM 773 C C . ILE A 1 94 ? -6.645 2.218 10.040 1.00 97.94 94 ILE A C 1
ATOM 775 O O . ILE A 1 94 ? -7.244 3.272 9.902 1.00 97.94 94 ILE A O 1
ATOM 779 N N . VAL A 1 95 ? -6.356 1.420 9.006 1.00 97.50 95 VAL A N 1
ATOM 780 C CA . VAL A 1 95 ? -6.687 1.778 7.620 1.00 97.50 95 VAL A CA 1
ATOM 781 C C . VAL A 1 95 ? -8.200 1.780 7.430 1.00 97.50 95 VAL A C 1
ATOM 783 O O . VAL A 1 95 ? -8.742 2.743 6.908 1.00 97.50 95 VAL A O 1
ATOM 786 N N . GLU A 1 96 ? -8.879 0.736 7.906 1.00 95.56 96 GLU A N 1
ATOM 787 C CA . GLU A 1 96 ? -10.342 0.616 7.823 1.00 95.56 96 GLU A CA 1
ATOM 788 C C . GLU A 1 96 ? -11.066 1.505 8.849 1.00 95.56 96 GLU A C 1
ATOM 790 O O . GLU A 1 96 ? -12.235 1.827 8.666 1.00 95.56 96 GLU A O 1
ATOM 795 N N . ALA A 1 97 ? -10.391 1.902 9.933 1.00 96.69 97 ALA A N 1
ATOM 796 C CA . ALA A 1 97 ? -10.929 2.853 10.904 1.00 96.69 97 ALA A CA 1
ATOM 797 C C . ALA A 1 97 ? -10.809 4.314 10.439 1.00 96.69 97 ALA A C 1
ATOM 799 O O . ALA A 1 97 ? -11.637 5.137 10.821 1.00 96.69 97 ALA A O 1
ATOM 800 N N . LEU A 1 98 ? -9.766 4.636 9.666 1.00 97.00 98 LEU A N 1
ATOM 801 C CA . LEU A 1 98 ? -9.488 5.986 9.178 1.00 97.00 98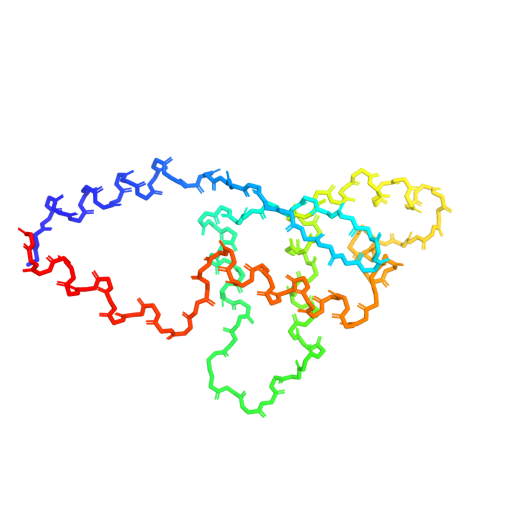 LEU A CA 1
ATOM 802 C C . LEU A 1 98 ? -10.211 6.287 7.863 1.00 97.00 98 LEU A C 1
ATOM 804 O O . LEU A 1 98 ? -10.706 7.395 7.698 1.00 97.00 98 LEU A O 1
ATOM 808 N N . PHE A 1 99 ? -10.279 5.313 6.953 1.00 96.62 99 PHE A N 1
ATOM 809 C CA . PHE A 1 99 ? -10.794 5.508 5.601 1.00 96.62 99 PHE A CA 1
ATOM 810 C C . PHE A 1 99 ? -12.020 4.642 5.328 1.00 96.62 99 PHE A C 1
ATOM 812 O O . PHE A 1 99 ? -12.063 3.457 5.672 1.00 96.62 99 PHE A O 1
ATOM 819 N N . ASN A 1 100 ? -13.000 5.214 4.637 1.00 93.44 100 ASN A N 1
ATOM 820 C CA . ASN A 1 100 ? -14.117 4.461 4.085 1.00 93.44 100 ASN A CA 1
ATOM 821 C C . ASN A 1 100 ? -13.691 3.658 2.837 1.00 93.44 100 ASN A C 1
ATOM 823 O O . ASN A 1 100 ? -12.577 3.771 2.325 1.00 93.44 100 ASN A O 1
ATOM 827 N N . THR A 1 101 ? -14.582 2.804 2.330 1.00 90.94 101 THR A N 1
ATOM 828 C CA . THR A 1 101 ? -14.259 1.903 1.212 1.00 90.94 101 THR A CA 1
ATOM 829 C C . THR A 1 101 ? -13.883 2.635 -0.080 1.00 90.94 101 THR A C 1
ATOM 831 O O . THR A 1 101 ? -12.982 2.175 -0.784 1.00 90.94 101 THR A O 1
ATOM 834 N N . ASP A 1 102 ? -14.528 3.760 -0.386 1.00 92.19 102 ASP A N 1
ATOM 835 C CA . ASP A 1 102 ? -14.261 4.529 -1.606 1.00 92.19 102 ASP A CA 1
ATOM 836 C C . ASP A 1 102 ? -12.900 5.231 -1.518 1.00 92.19 102 ASP A C 1
ATOM 838 O O . ASP A 1 102 ? -12.110 5.194 -2.462 1.00 92.19 102 ASP A O 1
ATOM 842 N N . GLU A 1 103 ? -12.579 5.774 -0.345 1.00 95.94 103 GLU A N 1
ATOM 843 C CA . GLU A 1 103 ? -11.284 6.379 -0.026 1.00 95.94 103 GLU A CA 1
ATOM 844 C C . GLU A 1 103 ? -10.148 5.354 -0.116 1.00 95.94 103 GLU A C 1
ATOM 846 O O . GLU A 1 103 ? -9.111 5.616 -0.728 1.00 95.94 103 GLU A O 1
ATOM 851 N N . ILE A 1 104 ? -10.355 4.142 0.409 1.00 96.12 104 ILE A N 1
ATOM 852 C CA . ILE A 1 104 ? -9.383 3.051 0.272 1.00 96.12 104 ILE A CA 1
ATOM 853 C C . ILE A 1 104 ? -9.162 2.709 -1.206 1.00 96.12 104 ILE A C 1
ATOM 855 O O . ILE A 1 104 ? -8.017 2.558 -1.634 1.00 96.12 104 ILE A O 1
ATOM 859 N N . CYS A 1 105 ? -10.228 2.614 -2.005 1.00 93.44 105 CYS A N 1
ATOM 860 C CA . CYS A 1 105 ? -10.109 2.366 -3.443 1.00 93.44 105 CYS A CA 1
ATOM 861 C C . CYS A 1 105 ? -9.332 3.484 -4.156 1.00 93.44 105 CYS A C 1
ATOM 863 O O . CYS A 1 105 ? -8.473 3.189 -4.990 1.00 93.44 105 CYS A O 1
ATOM 865 N N . GLN A 1 106 ? -9.585 4.748 -3.805 1.00 95.12 106 GLN A N 1
ATOM 866 C CA . GLN A 1 106 ? -8.863 5.903 -4.340 1.00 95.12 106 GLN A CA 1
ATOM 867 C C . GLN A 1 106 ? -7.366 5.825 -4.017 1.00 95.12 106 GLN A C 1
ATOM 869 O O . GLN A 1 106 ? -6.531 6.004 -4.906 1.00 95.12 106 GLN A O 1
ATOM 874 N N . ILE A 1 107 ? -7.015 5.495 -2.771 1.00 96.62 107 ILE A N 1
ATOM 875 C CA . ILE A 1 107 ? -5.619 5.327 -2.351 1.00 96.62 107 ILE A CA 1
ATOM 876 C C . ILE A 1 107 ? -4.958 4.180 -3.127 1.00 96.62 107 ILE A C 1
ATOM 878 O O . ILE A 1 107 ? -3.841 4.339 -3.614 1.00 96.62 107 ILE A O 1
ATOM 882 N N . ILE A 1 108 ? -5.634 3.038 -3.292 1.00 93.81 108 ILE A N 1
ATOM 883 C CA . ILE A 1 108 ? -5.110 1.892 -4.056 1.00 93.81 108 ILE A CA 1
ATOM 884 C C . ILE A 1 108 ? -4.848 2.275 -5.515 1.00 93.81 108 ILE A C 1
ATOM 886 O O . ILE A 1 108 ? -3.789 1.942 -6.056 1.00 93.81 108 ILE A O 1
ATOM 890 N N . ALA A 1 109 ? -5.790 2.974 -6.151 1.00 92.44 109 ALA A N 1
ATOM 891 C CA . ALA A 1 109 ? -5.647 3.436 -7.527 1.00 92.44 109 ALA A CA 1
ATOM 892 C C . ALA A 1 109 ? -4.445 4.381 -7.666 1.00 92.44 109 ALA A C 1
ATOM 894 O O . ALA A 1 109 ? -3.580 4.154 -8.511 1.00 92.44 109 ALA A O 1
ATOM 895 N N . PHE A 1 110 ? -4.330 5.360 -6.769 1.00 95.12 110 PHE A N 1
ATOM 896 C CA . PHE A 1 110 ? -3.210 6.295 -6.755 1.00 95.12 110 PHE A CA 1
ATOM 897 C C . PHE A 1 110 ? -1.869 5.596 -6.515 1.00 95.12 110 PHE A C 1
ATOM 899 O O . PHE A 1 110 ? -0.900 5.834 -7.230 1.00 95.12 110 PHE A O 1
ATOM 906 N N . MET A 1 111 ? -1.804 4.671 -5.553 1.00 94.69 111 MET A N 1
ATOM 907 C CA . MET A 1 111 ? -0.602 3.878 -5.288 1.00 94.69 111 MET A CA 1
ATOM 908 C C . MET A 1 111 ? -0.199 3.031 -6.497 1.00 94.69 111 MET A C 1
ATOM 910 O O . MET A 1 111 ? 0.991 2.878 -6.760 1.00 94.69 111 MET A O 1
ATOM 914 N N . THR A 1 112 ? -1.165 2.499 -7.241 1.00 91.62 112 THR A N 1
ATOM 915 C CA . THR A 1 112 ? -0.916 1.750 -8.479 1.00 91.62 112 THR A CA 1
ATOM 916 C C . THR A 1 112 ? -0.327 2.661 -9.561 1.00 91.62 112 THR A C 1
ATOM 918 O O . THR A 1 112 ? 0.633 2.276 -10.229 1.00 91.62 112 THR A O 1
ATOM 921 N N . GLU A 1 113 ? -0.845 3.885 -9.686 1.00 92.81 113 GLU A N 1
ATOM 922 C CA . GLU A 1 113 ? -0.386 4.898 -10.641 1.00 92.81 113 GLU A CA 1
ATOM 923 C C . GLU A 1 113 ? 1.036 5.391 -10.341 1.00 92.81 113 GLU A C 1
ATOM 925 O O . GLU A 1 113 ? 1.921 5.241 -11.181 1.00 92.81 113 GLU A O 1
ATOM 930 N N . ILE A 1 114 ? 1.298 5.910 -9.135 1.00 94.19 114 ILE A N 1
ATOM 931 C CA . ILE A 1 114 ? 2.605 6.507 -8.785 1.00 94.19 114 ILE A CA 1
ATOM 932 C C . ILE A 1 114 ? 3.743 5.483 -8.743 1.00 94.19 114 ILE A C 1
ATOM 934 O O . ILE A 1 114 ? 4.916 5.844 -8.812 1.00 94.19 114 ILE A O 1
ATOM 938 N N . ASN A 1 115 ? 3.405 4.201 -8.585 1.00 92.12 115 ASN A N 1
ATOM 939 C CA . ASN A 1 115 ? 4.368 3.111 -8.652 1.00 92.12 115 ASN A CA 1
ATOM 940 C C . ASN A 1 115 ? 4.483 2.518 -10.051 1.00 92.12 115 ASN A C 1
ATOM 942 O O . ASN A 1 115 ? 5.221 1.548 -10.208 1.00 92.12 115 ASN A O 1
ATOM 946 N N . GLU A 1 116 ? 3.776 3.063 -11.041 1.00 89.38 116 GLU A N 1
ATOM 947 C CA . GLU A 1 116 ? 3.760 2.590 -12.421 1.00 89.38 116 GLU A CA 1
ATOM 948 C C . GLU A 1 116 ? 3.497 1.080 -12.472 1.00 89.38 116 GLU A C 1
ATOM 950 O O . GLU A 1 116 ? 4.286 0.301 -13.001 1.00 89.38 116 GLU A O 1
ATOM 955 N N . ILE A 1 117 ? 2.442 0.625 -11.803 1.00 84.12 117 ILE A N 1
ATOM 956 C CA . ILE A 1 117 ? 2.039 -0.780 -11.802 1.00 84.12 117 ILE A CA 1
ATOM 957 C C . ILE A 1 117 ? 0.911 -0.909 -12.820 1.00 84.12 117 ILE A C 1
ATOM 959 O O . ILE A 1 117 ? -0.265 -0.816 -12.486 1.00 84.12 117 ILE A O 1
ATOM 963 N N . SER A 1 118 ? 1.265 -1.078 -14.094 1.00 66.75 118 SER A N 1
ATOM 964 C CA . SER A 1 118 ? 0.292 -1.334 -15.160 1.00 66.75 118 SER A CA 1
ATOM 965 C C . SER A 1 118 ? 0.517 -2.712 -15.776 1.00 66.75 118 SER A C 1
ATOM 967 O O . SER A 1 118 ? 1.648 -3.176 -15.903 1.00 66.75 118 SER A O 1
ATOM 969 N N . ALA A 1 119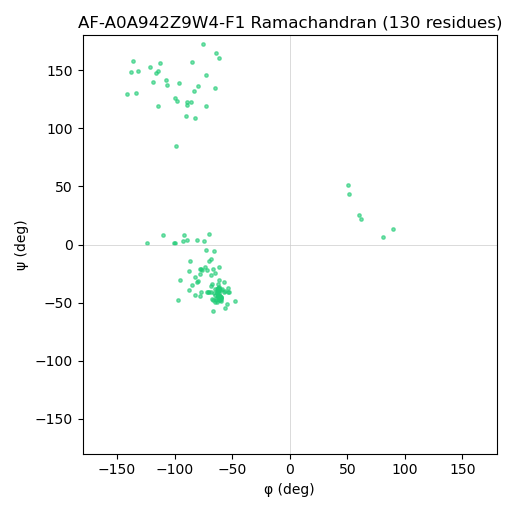 ? -0.563 -3.357 -16.223 1.00 52.78 119 ALA A N 1
ATOM 970 C CA . ALA A 1 119 ? -0.484 -4.604 -16.989 1.00 52.78 119 ALA A CA 1
ATOM 971 C C . ALA A 1 119 ? 0.178 -4.429 -18.377 1.00 52.78 119 ALA A C 1
ATOM 973 O O . ALA A 1 119 ? 0.371 -5.413 -19.079 1.00 52.78 119 ALA A O 1
ATOM 974 N N . LYS A 1 120 ? 0.500 -3.192 -18.791 1.00 47.38 120 LYS A N 1
ATOM 975 C CA . LYS A 1 120 ? 1.048 -2.854 -20.116 1.00 47.38 120 LYS A CA 1
ATOM 976 C C . LYS A 1 120 ? 2.566 -2.629 -20.136 1.00 47.38 120 LYS A C 1
ATOM 978 O O . LYS A 1 120 ? 3.103 -2.331 -21.194 1.00 47.38 120 LYS A O 1
ATOM 983 N N . GLN A 1 121 ? 3.268 -2.769 -19.009 1.00 46.97 121 GLN A N 1
ATOM 984 C CA . GLN A 1 121 ? 4.708 -2.464 -18.949 1.00 46.97 121 GLN A CA 1
ATOM 985 C C . GLN A 1 121 ? 5.627 -3.479 -19.660 1.00 46.97 121 GLN A C 1
ATOM 987 O O . GLN A 1 121 ? 6.829 -3.245 -19.724 1.00 46.97 121 GLN A O 1
ATOM 992 N N . GLU A 1 122 ? 5.118 -4.593 -20.201 1.00 45.00 122 GLU A N 1
ATOM 993 C CA . GLU A 1 122 ? 5.978 -5.583 -20.874 1.00 45.00 122 GLU A CA 1
ATOM 994 C C . GLU A 1 122 ? 6.428 -5.178 -22.292 1.00 45.00 122 GLU A C 1
ATOM 996 O O . GLU A 1 122 ? 7.469 -5.664 -22.736 1.00 45.00 122 GLU A O 1
ATOM 1001 N N . ASP A 1 123 ? 5.730 -4.262 -22.977 1.00 41.78 123 ASP A N 1
ATOM 1002 C CA . ASP A 1 123 ? 6.002 -3.991 -24.401 1.00 41.78 123 ASP A CA 1
ATOM 1003 C C . ASP A 1 123 ? 6.953 -2.805 -24.671 1.00 41.78 123 ASP A C 1
ATOM 1005 O O . ASP A 1 123 ? 7.710 -2.847 -25.641 1.00 41.78 123 ASP A O 1
ATOM 1009 N N . GLU A 1 124 ? 6.995 -1.7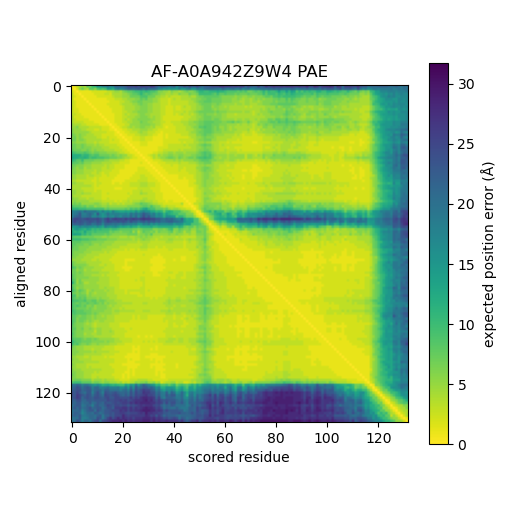63 -23.830 1.00 41.47 124 GLU A N 1
ATOM 1010 C CA . GLU A 1 124 ? 7.775 -0.544 -24.143 1.00 41.47 124 GLU A CA 1
ATOM 1011 C C . GLU A 1 124 ? 9.266 -0.635 -23.745 1.00 41.47 124 GLU A C 1
ATOM 1013 O O . GLU A 1 124 ? 10.138 -0.191 -24.498 1.00 41.47 124 GLU A O 1
ATOM 1018 N N . ASP A 1 125 ? 9.606 -1.311 -22.642 1.00 46.84 125 ASP A N 1
ATOM 1019 C CA . ASP A 1 125 ? 10.989 -1.366 -22.129 1.00 46.84 125 ASP A CA 1
ATOM 1020 C C . ASP A 1 125 ? 11.940 -2.237 -22.979 1.00 46.84 125 ASP A C 1
ATOM 1022 O O . ASP A 1 125 ? 13.168 -2.091 -22.924 1.00 46.84 125 ASP A O 1
ATOM 1026 N N . ILE A 1 126 ? 11.410 -3.173 -23.774 1.00 47.31 126 ILE A N 1
ATOM 1027 C CA . ILE A 1 126 ? 12.228 -4.057 -24.622 1.00 47.31 126 ILE A CA 1
ATOM 1028 C C . ILE A 1 126 ? 12.658 -3.349 -25.914 1.00 47.31 126 ILE A C 1
ATOM 1030 O O . ILE A 1 126 ? 13.754 -3.616 -26.420 1.00 47.31 126 ILE A O 1
ATOM 1034 N N . ASP A 1 127 ? 11.840 -2.440 -26.442 1.00 40.88 127 ASP A N 1
ATOM 1035 C CA . ASP A 1 127 ? 12.111 -1.788 -27.723 1.00 40.88 127 ASP A CA 1
ATOM 1036 C C . ASP A 1 127 ? 13.074 -0.598 -27.608 1.00 40.88 127 ASP A C 1
ATOM 1038 O O . ASP A 1 127 ? 13.871 -0.376 -28.527 1.00 40.88 127 ASP A O 1
ATOM 1042 N N . GLU A 1 128 ? 13.130 0.094 -26.466 1.00 47.78 128 GLU A N 1
ATOM 1043 C CA . GLU A 1 128 ? 14.185 1.088 -26.213 1.00 47.78 128 GLU A CA 1
ATOM 1044 C C . GLU A 1 128 ? 15.570 0.440 -26.060 1.00 47.78 128 GLU A C 1
ATOM 1046 O O . GLU A 1 128 ? 16.570 0.946 -26.575 1.00 47.78 128 GLU A O 1
ATOM 1051 N N . LEU A 1 129 ? 15.639 -0.756 -25.465 1.00 46.41 129 LEU A N 1
ATOM 1052 C CA . LEU A 1 129 ? 16.885 -1.517 -25.332 1.00 46.41 129 LEU A CA 1
ATOM 1053 C C . LEU A 1 129 ? 17.414 -2.084 -26.659 1.00 46.41 129 LEU A C 1
ATOM 1055 O O . LEU A 1 129 ? 18.568 -2.516 -26.686 1.00 46.41 129 LEU A O 1
ATOM 1059 N N . LYS A 1 130 ? 16.619 -2.110 -27.736 1.00 46.03 130 LYS A N 1
ATOM 1060 C CA . LYS A 1 130 ? 17.072 -2.512 -29.083 1.00 46.03 130 LYS A CA 1
ATOM 1061 C C . LYS A 1 130 ? 17.678 -1.356 -29.885 1.00 46.03 130 LYS A C 1
ATOM 1063 O O . LYS A 1 130 ? 18.308 -1.614 -30.906 1.00 46.03 130 LYS A O 1
ATOM 1068 N N . LYS A 1 131 ? 17.489 -0.106 -29.447 1.00 45.72 131 LYS A N 1
ATOM 1069 C CA . LYS A 1 131 ? 17.980 1.102 -30.134 1.00 45.72 131 LYS A CA 1
ATOM 1070 C C . LYS A 1 131 ? 19.283 1.672 -29.543 1.00 45.72 131 LYS A C 1
ATOM 1072 O O . LYS A 1 131 ? 19.773 2.672 -30.060 1.00 45.72 131 LYS A O 1
ATOM 1077 N N . GLN A 1 132 ? 19.848 1.028 -28.513 1.00 38.00 132 GLN A N 1
ATOM 1078 C CA . GLN A 1 132 ? 21.178 1.293 -27.934 1.00 38.00 132 GLN A CA 1
ATOM 1079 C C . GLN A 1 132 ? 22.060 0.044 -27.976 1.00 38.00 132 GLN A C 1
ATOM 1081 O O . GLN A 1 132 ? 23.214 0.174 -28.431 1.00 38.00 132 GLN A O 1
#

Solvent-accessible surface area (backbone atoms only — not comparable to full-atom values): 7973 Å² total; per-residue (Å²): 136,64,65,68,64,53,53,52,52,51,51,54,55,59,75,48,34,75,50,65,52,78,45,80,46,79,51,97,91,43,79,43,61,37,41,42,54,27,56,65,51,46,50,59,53,52,72,68,58,78,85,89,66,99,74,79,47,73,68,56,54,51,66,70,40,46,72,52,53,44,57,29,53,60,38,60,67,58,24,53,52,36,39,76,72,64,76,36,92,52,64,70,49,42,55,70,72,73,37,58,73,66,50,49,51,52,51,53,53,50,55,33,56,77,56,67,65,59,99,67,66,78,66,62,67,60,58,60,65,72,78,110

Secondary structure (DSSP, 8-state):
--HHHHHHHHHHHHHTTT---EEEEEETTEEEEEEPPPHHHHHHHHTTS-SS-TT--HHHHHHHHHHHHHHHTT-HHHHHHHHHTTS-SSTTHHHHHHS-HHHHHHHHHHHHHHTT--TTTTTHHHHHTT--

Sequence (132 aa):
MNLDKLLKKIEINKQTENEQKNYSLEVGGETYEIKTFTRKQKRDFFYTMEIGQSKLTVGDMVKRSIPFIYKSLDLAPLAQRAKADKLIVKYYDIVEALFNTDEICQIIAFMTEINEISAKQEDEDIDELKKQ